Protein AF-A0A6B2CGM6-F1 (afdb_monomer_lite)

Structure (mmCIF, N/CA/C/O backbone):
data_AF-A0A6B2CGM6-F1
#
_entry.id   AF-A0A6B2CGM6-F1
#
loop_
_atom_site.group_PDB
_atom_site.id
_atom_site.type_symbol
_atom_site.label_atom_id
_atom_site.label_alt_id
_atom_site.label_comp_id
_atom_site.label_asym_id
_atom_site.label_entity_id
_atom_site.label_seq_id
_atom_site.pdbx_PDB_ins_code
_atom_site.Cartn_x
_atom_site.Cartn_y
_atom_site.Cartn_z
_atom_site.occupancy
_atom_site.B_iso_or_equiv
_atom_site.auth_seq_id
_atom_site.auth_comp_id
_atom_site.auth_asym_id
_atom_site.auth_atom_id
_atom_site.pdbx_PDB_model_num
ATOM 1 N N . MET A 1 1 ? -23.959 14.608 5.262 1.00 56.69 1 MET A N 1
ATOM 2 C CA . MET A 1 1 ? -23.294 13.562 4.461 1.00 56.69 1 MET A CA 1
ATOM 3 C C . MET A 1 1 ? -22.008 13.246 5.183 1.00 56.69 1 MET A C 1
ATOM 5 O O . MET A 1 1 ? -21.237 14.169 5.385 1.00 56.69 1 MET A O 1
ATOM 9 N N . THR A 1 2 ? -21.842 12.021 5.674 1.00 75.56 2 THR A N 1
ATOM 10 C CA . THR A 1 2 ? -20.632 11.631 6.406 1.00 75.56 2 THR A CA 1
ATOM 11 C C . THR A 1 2 ? -19.508 11.405 5.405 1.00 75.56 2 THR A C 1
ATOM 13 O O . THR A 1 2 ? -19.659 10.586 4.499 1.00 75.56 2 THR A O 1
ATOM 16 N N . THR A 1 3 ? -18.411 12.144 5.544 1.00 85.12 3 THR A N 1
ATOM 17 C CA . THR A 1 3 ? -17.235 11.996 4.683 1.00 85.12 3 THR A CA 1
ATOM 18 C C . THR A 1 3 ? -16.422 10.786 5.130 1.00 85.12 3 THR A C 1
ATOM 20 O O . THR A 1 3 ? -16.100 10.653 6.310 1.00 85.12 3 THR A O 1
ATOM 23 N N . MET A 1 4 ? -16.076 9.907 4.192 1.00 91.38 4 MET A N 1
ATOM 24 C CA . MET A 1 4 ? -15.242 8.734 4.460 1.00 91.38 4 MET A CA 1
ATOM 25 C C . MET A 1 4 ? -13.818 8.971 3.971 1.00 91.38 4 MET A C 1
ATOM 27 O O . MET A 1 4 ? -13.617 9.547 2.904 1.00 91.38 4 MET A O 1
ATOM 31 N N . TYR A 1 5 ? -12.837 8.499 4.730 1.00 93.62 5 TYR A N 1
ATOM 32 C CA . TYR A 1 5 ? -11.415 8.608 4.424 1.00 93.62 5 TYR A CA 1
ATOM 33 C C . TYR A 1 5 ? -10.844 7.219 4.189 1.00 93.62 5 TYR A C 1
ATOM 35 O O . TYR A 1 5 ? -10.974 6.342 5.038 1.00 93.62 5 TYR A O 1
ATOM 43 N N . PHE A 1 6 ? -10.191 7.020 3.053 1.00 94.38 6 PHE A N 1
ATOM 44 C CA . PHE A 1 6 ? -9.507 5.776 2.736 1.00 94.38 6 PHE A CA 1
ATOM 45 C C . PHE A 1 6 ? -7.996 5.954 2.871 1.00 94.38 6 PHE A C 1
ATOM 47 O O . PHE A 1 6 ? -7.433 6.965 2.446 1.00 94.38 6 PHE A O 1
ATOM 54 N N . THR A 1 7 ? -7.338 4.969 3.478 1.00 93.12 7 THR A N 1
ATOM 55 C CA . THR A 1 7 ? -5.881 4.937 3.613 1.00 93.12 7 THR A CA 1
ATOM 56 C C . THR A 1 7 ? -5.359 3.509 3.571 1.00 93.12 7 THR A C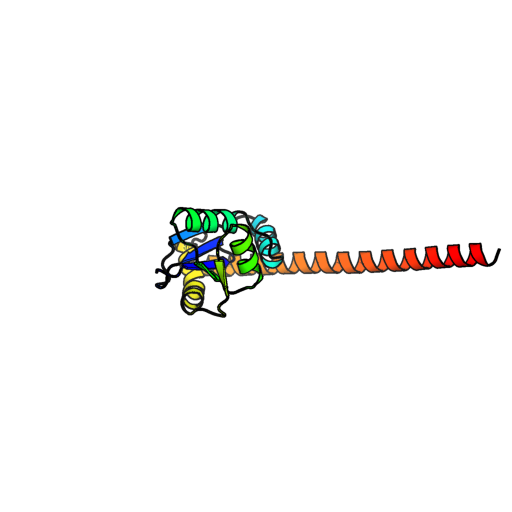 1
ATOM 58 O O . THR A 1 7 ? -6.035 2.565 3.985 1.00 93.12 7 THR A O 1
ATOM 61 N N . GLN A 1 8 ? -4.129 3.359 3.092 1.00 92.38 8 GLN A N 1
ATOM 62 C CA . GLN A 1 8 ? -3.412 2.095 3.049 1.00 92.38 8 GLN A CA 1
ATOM 63 C C . GLN A 1 8 ? -2.060 2.238 3.740 1.00 92.38 8 GLN A C 1
ATOM 65 O O . GLN A 1 8 ? -1.349 3.229 3.561 1.00 92.38 8 GLN A O 1
ATOM 70 N N . ASN A 1 9 ? -1.684 1.242 4.530 1.00 92.06 9 ASN A N 1
ATOM 71 C CA . ASN A 1 9 ? -0.418 1.213 5.250 1.00 92.06 9 ASN A CA 1
ATOM 72 C C . ASN A 1 9 ? 0.070 -0.232 5.451 1.00 92.06 9 ASN A C 1
ATOM 74 O O . ASN A 1 9 ? -0.532 -1.186 4.958 1.00 92.06 9 ASN A O 1
ATOM 78 N N . VAL A 1 10 ? 1.162 -0.384 6.207 1.00 93.56 10 VAL A N 1
ATOM 79 C CA . VAL A 1 10 ? 1.793 -1.680 6.509 1.00 93.56 10 VAL A CA 1
ATOM 80 C C . VAL A 1 10 ? 0.874 -2.663 7.246 1.00 93.56 10 VAL A C 1
ATOM 82 O O . VAL A 1 10 ? 1.077 -3.866 7.157 1.00 93.56 10 VAL A O 1
ATOM 85 N N . LEU A 1 11 ? -0.136 -2.176 7.968 1.00 94.06 11 LEU A N 1
ATOM 86 C CA . LEU A 1 11 ? -1.102 -3.009 8.683 1.00 94.06 11 LEU A CA 1
ATOM 87 C C . LEU A 1 11 ? -2.278 -3.429 7.797 1.00 94.06 11 LEU A C 1
ATOM 89 O O . LEU A 1 11 ? -2.955 -4.400 8.125 1.00 94.06 11 LEU A O 1
ATOM 93 N N . GLY A 1 12 ? -2.525 -2.738 6.680 1.00 94.12 12 GLY A N 1
ATOM 94 C CA . GLY A 1 12 ? -3.640 -3.034 5.784 1.00 94.12 12 GLY A CA 1
ATOM 95 C C . GLY A 1 12 ? -4.273 -1.808 5.138 1.00 94.12 12 GLY A C 1
ATOM 96 O O . GLY A 1 12 ? -3.690 -0.722 5.089 1.00 94.12 12 GLY A O 1
ATOM 97 N N . ALA A 1 13 ? -5.491 -2.005 4.641 1.00 95.12 13 ALA A N 1
ATOM 98 C CA . ALA A 1 13 ? -6.354 -0.954 4.122 1.00 95.12 13 ALA A CA 1
ATOM 99 C C . ALA A 1 13 ? -7.447 -0.621 5.143 1.00 95.12 13 ALA A C 1
ATOM 101 O O . ALA A 1 13 ? -8.016 -1.513 5.777 1.00 95.12 13 ALA A O 1
ATOM 102 N N . PHE A 1 14 ? -7.756 0.667 5.283 1.00 94.88 14 PHE A N 1
ATOM 103 C CA . PHE A 1 14 ? -8.691 1.173 6.282 1.00 94.88 14 PHE A CA 1
ATOM 104 C C . PHE A 1 14 ? -9.621 2.223 5.680 1.00 94.88 14 PHE A C 1
ATOM 106 O O . PHE A 1 14 ? -9.205 3.065 4.881 1.00 94.88 14 PHE A O 1
ATOM 113 N N . LEU A 1 15 ? -10.878 2.178 6.114 1.00 94.44 15 LEU A N 1
ATOM 114 C CA . LEU A 1 15 ? -11.892 3.195 5.878 1.00 94.44 15 LEU A CA 1
ATOM 115 C C . LEU A 1 15 ? -12.253 3.838 7.215 1.00 94.44 15 LEU A C 1
ATOM 117 O O . LEU A 1 15 ? -12.666 3.140 8.145 1.00 94.44 15 LEU A O 1
ATOM 121 N N . LEU A 1 16 ? -12.103 5.153 7.303 1.00 93.81 16 LEU A N 1
ATOM 122 C CA . LEU A 1 16 ? -12.345 5.933 8.510 1.00 9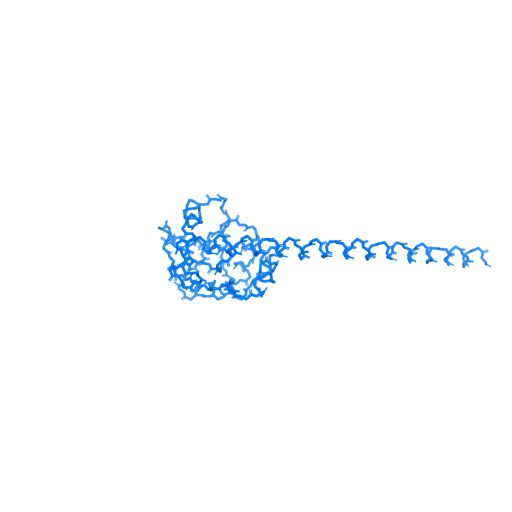3.81 16 LEU A CA 1
ATOM 123 C C . LEU A 1 16 ? -13.470 6.945 8.296 1.00 93.81 16 LEU A C 1
ATOM 125 O O . LEU A 1 16 ? -13.641 7.460 7.192 1.00 93.81 16 LEU A O 1
ATOM 129 N N . ASP A 1 17 ? -14.194 7.270 9.362 1.00 91.75 17 ASP A N 1
ATOM 130 C CA . ASP A 1 17 ? -15.109 8.415 9.389 1.00 91.75 17 ASP A CA 1
ATOM 131 C C . ASP A 1 17 ? -14.379 9.737 9.719 1.00 91.75 17 ASP A C 1
ATOM 133 O O . ASP A 1 17 ? -13.162 9.776 9.915 1.00 91.75 17 ASP A O 1
ATOM 137 N N . GLU A 1 18 ? -15.122 10.845 9.794 1.00 88.94 18 GLU A N 1
ATOM 138 C CA . GLU A 1 18 ? -14.595 12.179 10.141 1.00 88.94 18 GLU A CA 1
ATOM 139 C C . GLU A 1 18 ? -13.979 12.265 11.546 1.00 88.94 18 GLU A C 1
ATOM 141 O O . GLU A 1 18 ? -1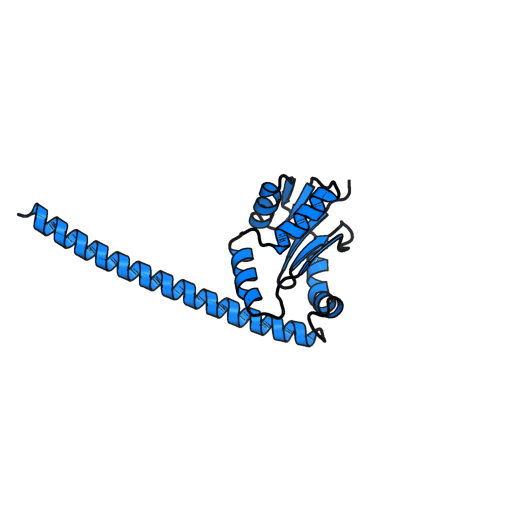3.164 13.148 11.819 1.00 88.94 18 GLU A O 1
ATOM 146 N N . GLU A 1 19 ? -14.334 11.337 12.430 1.00 86.44 19 GLU A N 1
ATOM 147 C CA . GLU A 1 19 ? -13.844 11.261 13.805 1.00 86.44 19 GLU A CA 1
ATOM 148 C C . GLU A 1 19 ? -12.605 10.356 13.919 1.00 86.44 19 GLU A C 1
ATOM 150 O O . GLU A 1 19 ? -11.969 10.302 14.973 1.00 86.44 19 GLU A O 1
ATOM 155 N N . GLY A 1 20 ? -12.217 9.685 12.828 1.00 86.31 20 GLY A N 1
ATOM 156 C CA . GLY A 1 20 ? -11.098 8.744 12.780 1.00 86.31 20 GLY A CA 1
ATOM 157 C C . GLY A 1 20 ? -11.445 7.342 13.273 1.00 86.31 20 GLY A C 1
ATOM 158 O O . GLY A 1 20 ? -10.541 6.546 13.529 1.00 86.31 20 GLY A O 1
ATOM 159 N N . ARG A 1 21 ? -12.733 7.014 13.407 1.00 89.31 21 ARG A N 1
ATOM 160 C CA . ARG A 1 21 ? -13.184 5.665 13.762 1.00 89.31 21 ARG A CA 1
ATOM 161 C C . ARG A 1 21 ? -13.149 4.767 12.535 1.00 89.31 21 ARG A C 1
ATOM 163 O O . ARG A 1 21 ? -13.529 5.172 11.440 1.00 89.31 21 ARG A O 1
ATOM 170 N N . ARG A 1 22 ? -12.717 3.522 12.737 1.00 91.56 22 ARG A N 1
ATOM 171 C CA . ARG A 1 22 ? -12.622 2.502 11.688 1.00 91.56 22 ARG A CA 1
ATOM 172 C C . ARG A 1 22 ? -14.014 1.978 11.343 1.00 91.56 22 ARG A C 1
ATOM 174 O O . ARG A 1 22 ? -14.655 1.338 12.169 1.00 91.56 22 ARG A O 1
ATOM 181 N N . VAL A 1 23 ? -14.461 2.253 10.124 1.00 91.62 23 VAL A N 1
ATOM 182 C CA . VAL A 1 23 ? -15.747 1.795 9.572 1.00 91.62 23 VAL A CA 1
ATOM 183 C C . VAL A 1 23 ? -15.576 0.452 8.867 1.00 91.62 23 VAL A C 1
ATOM 185 O O . VAL A 1 23 ? -16.429 -0.425 8.971 1.00 91.62 23 VAL A O 1
ATOM 188 N N . ALA A 1 24 ? -14.451 0.273 8.176 1.00 92.19 24 ALA A N 1
ATOM 189 C CA . ALA A 1 24 ? -14.059 -0.993 7.578 1.00 92.19 24 ALA A CA 1
ATOM 190 C C . ALA A 1 24 ? -12.535 -1.127 7.576 1.00 92.19 24 ALA A C 1
ATOM 192 O O . ALA A 1 24 ? -11.810 -0.145 7.423 1.00 92.19 24 ALA A O 1
ATOM 193 N N . GLU A 1 25 ? -12.055 -2.358 7.707 1.00 94.38 25 GLU A N 1
ATOM 194 C CA . GLU A 1 25 ? -10.639 -2.689 7.609 1.00 94.38 25 GLU A CA 1
ATOM 195 C C . GLU A 1 25 ? -10.450 -4.027 6.889 1.00 94.38 25 GLU A C 1
ATOM 197 O O . GLU A 1 25 ? -11.346 -4.885 6.868 1.00 94.38 25 GLU A O 1
ATOM 202 N N . SER A 1 26 ? -9.289 -4.172 6.260 1.00 95.50 26 SER A N 1
ATOM 203 C CA . SER A 1 26 ? -8.769 -5.436 5.749 1.00 95.50 26 SER A CA 1
ATOM 204 C C . SER A 1 26 ? -7.265 -5.465 5.998 1.00 95.50 26 SER A C 1
ATOM 206 O O . SER A 1 26 ? -6.547 -4.536 5.619 1.00 95.50 26 SER A O 1
ATOM 208 N N . LEU A 1 27 ? -6.805 -6.500 6.701 1.00 95.50 27 LEU A N 1
ATOM 209 C CA . LEU A 1 27 ? -5.441 -6.580 7.211 1.00 95.50 27 LEU A CA 1
ATOM 210 C C . LEU A 1 27 ? -4.469 -7.050 6.127 1.00 95.50 27 LEU A C 1
ATOM 212 O O . LEU A 1 27 ? -4.756 -7.952 5.337 1.00 95.50 27 LEU A O 1
ATOM 216 N N . ALA A 1 28 ? -3.287 -6.445 6.116 1.00 93.69 28 ALA A N 1
ATOM 217 C CA . ALA A 1 28 ? -2.170 -6.912 5.311 1.00 93.69 28 ALA A CA 1
ATOM 218 C C . ALA A 1 28 ? -1.595 -8.219 5.897 1.00 93.69 28 ALA A C 1
ATOM 220 O O . ALA A 1 28 ? -1.751 -8.480 7.096 1.00 93.69 28 ALA A O 1
ATOM 221 N N . PRO A 1 29 ? -0.870 -9.028 5.101 1.00 92.88 29 PRO A N 1
ATOM 222 C CA . PRO A 1 29 ? -0.188 -10.235 5.576 1.00 92.88 29 PRO A CA 1
ATOM 223 C C . PRO A 1 29 ? 1.066 -9.901 6.414 1.00 92.88 29 PRO A C 1
ATOM 225 O O . PRO A 1 29 ? 2.160 -10.386 6.153 1.00 92.88 29 PRO A O 1
ATOM 228 N N . PHE A 1 30 ? 0.915 -9.072 7.450 1.00 91.75 30 PHE A N 1
ATOM 229 C CA . PHE A 1 30 ? 1.980 -8.456 8.253 1.00 91.75 30 PHE A CA 1
ATOM 230 C C . PHE A 1 30 ? 2.951 -9.461 8.909 1.00 91.75 30 PHE A C 1
ATOM 232 O O . PHE A 1 30 ? 4.134 -9.176 9.121 1.00 91.75 30 PHE A O 1
ATOM 239 N N . LYS A 1 31 ? 2.470 -10.671 9.220 1.00 87.50 31 LYS A N 1
ATOM 240 C CA . LYS A 1 31 ? 3.274 -11.747 9.829 1.00 87.50 31 LYS A CA 1
ATOM 241 C C . LYS A 1 31 ? 4.064 -12.575 8.810 1.00 87.50 31 LYS A C 1
ATOM 243 O O . LYS A 1 31 ? 4.949 -13.329 9.209 1.00 87.50 31 LYS A O 1
ATOM 248 N N . THR A 1 32 ? 3.804 -12.409 7.518 1.00 89.62 32 THR A N 1
ATOM 249 C CA . THR A 1 32 ? 4.382 -13.227 6.446 1.00 89.62 32 THR A CA 1
ATOM 250 C C . THR A 1 32 ? 5.263 -12.372 5.538 1.00 89.62 32 THR A C 1
ATOM 252 O O . THR A 1 32 ? 5.071 -11.166 5.430 1.00 89.62 32 THR A O 1
ATOM 255 N N . ASN A 1 33 ? 6.203 -12.994 4.825 1.00 87.25 33 ASN A N 1
ATOM 256 C CA . ASN A 1 33 ? 7.048 -12.306 3.837 1.00 87.25 33 ASN A CA 1
ATOM 257 C C . ASN A 1 33 ? 6.253 -11.720 2.653 1.00 87.25 33 ASN A C 1
ATOM 259 O O . ASN A 1 33 ? 6.749 -10.837 1.957 1.00 87.25 33 ASN A O 1
ATOM 263 N N . GLU A 1 34 ? 5.009 -12.166 2.455 1.00 92.69 34 GLU A N 1
ATOM 264 C CA . GLU A 1 34 ? 4.059 -11.604 1.484 1.00 92.69 34 GLU A CA 1
ATOM 265 C C . GLU A 1 34 ? 3.782 -10.111 1.717 1.00 92.69 34 GLU A C 1
ATOM 267 O O . GLU A 1 34 ? 3.362 -9.413 0.795 1.00 92.69 34 GLU A O 1
ATOM 272 N N . ILE A 1 35 ? 4.067 -9.585 2.917 1.00 94.69 35 ILE A N 1
ATOM 273 C CA . ILE A 1 35 ? 3.957 -8.153 3.206 1.00 94.69 35 ILE A CA 1
ATOM 274 C C . ILE A 1 35 ? 4.805 -7.300 2.258 1.00 94.69 35 ILE A C 1
ATOM 276 O O . ILE A 1 35 ? 4.412 -6.191 1.906 1.00 94.69 35 ILE A O 1
ATOM 280 N N . ILE A 1 36 ? 5.951 -7.819 1.809 1.00 94.44 36 ILE A N 1
ATOM 281 C CA . ILE A 1 36 ? 6.841 -7.101 0.896 1.00 94.44 36 ILE A CA 1
ATOM 282 C C . ILE A 1 36 ? 6.190 -6.954 -0.477 1.00 94.44 36 ILE A C 1
ATOM 284 O O . ILE A 1 36 ? 6.223 -5.866 -1.049 1.00 94.44 36 ILE A O 1
ATOM 288 N N . ASP A 1 37 ? 5.572 -8.020 -0.983 1.00 93.25 37 ASP A N 1
ATOM 289 C CA . ASP A 1 37 ? 4.884 -7.991 -2.273 1.00 93.25 37 ASP A CA 1
ATOM 290 C C . ASP A 1 37 ? 3.634 -7.097 -2.197 1.00 93.25 37 ASP A C 1
ATOM 292 O O . ASP A 1 37 ? 3.426 -6.267 -3.080 1.00 93.25 37 ASP A O 1
ATOM 296 N N . TYR A 1 38 ? 2.888 -7.154 -1.085 1.00 94.88 38 TYR A N 1
ATOM 297 C CA . TYR A 1 38 ? 1.777 -6.235 -0.801 1.00 94.88 38 TYR A CA 1
ATOM 298 C C . TYR A 1 38 ? 2.209 -4.758 -0.841 1.00 94.88 38 TYR A C 1
ATOM 300 O O . TYR A 1 38 ? 1.560 -3.943 -1.497 1.00 94.88 38 TYR A O 1
ATOM 308 N N . LEU A 1 39 ? 3.314 -4.405 -0.173 1.00 94.00 39 LEU A N 1
ATOM 309 C CA . LEU A 1 39 ? 3.816 -3.027 -0.142 1.00 94.00 39 LEU A CA 1
ATOM 310 C C . LEU A 1 39 ? 4.322 -2.560 -1.513 1.00 94.00 39 LEU A C 1
ATOM 312 O O . LEU A 1 39 ? 4.127 -1.400 -1.870 1.00 94.00 39 LEU A O 1
ATOM 316 N N . ILE A 1 40 ? 4.947 -3.445 -2.295 1.00 92.75 40 ILE A N 1
ATOM 317 C CA . ILE A 1 40 ? 5.372 -3.133 -3.668 1.00 92.75 40 ILE A CA 1
ATOM 318 C C . ILE A 1 40 ? 4.157 -2.874 -4.558 1.00 92.75 40 ILE A C 1
ATOM 320 O O . ILE A 1 40 ? 4.154 -1.908 -5.317 1.00 92.75 40 ILE A O 1
ATOM 324 N N . ASP A 1 41 ? 3.123 -3.708 -4.462 1.00 92.31 41 ASP A N 1
ATOM 325 C CA . ASP A 1 41 ? 1.897 -3.524 -5.235 1.00 92.31 41 ASP A CA 1
ATOM 326 C C . ASP A 1 41 ? 1.191 -2.213 -4.866 1.00 92.31 41 ASP A C 1
ATOM 328 O O . ASP A 1 41 ? 0.735 -1.498 -5.761 1.00 92.31 41 ASP A O 1
ATOM 332 N N . GLN A 1 42 ? 1.172 -1.859 -3.577 1.00 90.81 42 GLN A N 1
ATOM 333 C CA . GLN A 1 42 ? 0.643 -0.580 -3.104 1.00 90.81 42 GLN A CA 1
ATOM 334 C C . GLN A 1 42 ? 1.417 0.610 -3.699 1.00 90.81 42 GLN A C 1
ATOM 336 O O . GLN A 1 42 ? 0.809 1.548 -4.208 1.00 90.81 42 GLN A O 1
ATOM 341 N N . GLU A 1 43 ? 2.752 0.576 -3.684 1.00 87.62 43 GLU A N 1
ATOM 342 C CA . GLU A 1 43 ? 3.580 1.646 -4.260 1.00 87.62 43 GLU A CA 1
ATOM 343 C C . GLU A 1 43 ? 3.466 1.761 -5.783 1.00 87.62 43 GLU A C 1
ATOM 345 O O . GLU A 1 43 ? 3.562 2.856 -6.332 1.00 87.62 43 GLU A O 1
ATOM 350 N N . GLU A 1 44 ? 3.255 0.644 -6.481 1.00 87.50 44 GLU A N 1
ATOM 351 C CA . GLU A 1 44 ? 3.011 0.633 -7.926 1.00 87.50 44 GLU A CA 1
ATOM 352 C C . GLU A 1 44 ? 1.578 1.083 -8.285 1.00 87.50 44 GLU A C 1
ATOM 354 O O . GLU A 1 44 ? 1.220 1.119 -9.465 1.00 87.50 44 GLU A O 1
ATOM 359 N N . GLY A 1 45 ? 0.754 1.436 -7.289 1.00 85.25 45 GLY A N 1
ATOM 360 C CA . GLY A 1 45 ? -0.629 1.877 -7.469 1.00 85.25 45 GLY A CA 1
ATOM 361 C C . GLY A 1 45 ? -1.565 0.758 -7.926 1.00 85.25 45 GLY A C 1
ATOM 362 O O . GLY A 1 45 ? -2.610 1.025 -8.528 1.00 85.25 45 GLY A O 1
ATOM 363 N N . LYS A 1 46 ? -1.197 -0.507 -7.691 1.00 89.38 46 LYS A N 1
ATOM 364 C CA . LYS A 1 46 ? -2.063 -1.649 -7.986 1.00 89.38 46 LYS A CA 1
ATOM 365 C C . LYS A 1 46 ? -3.118 -1.781 -6.897 1.00 89.38 46 LYS A C 1
ATOM 367 O O . LYS A 1 46 ? -2.842 -1.669 -5.706 1.00 89.38 46 LYS A O 1
ATOM 372 N N . ALA A 1 47 ? -4.340 -2.097 -7.312 1.00 87.06 47 ALA A N 1
ATOM 373 C CA . ALA A 1 47 ? -5.430 -2.375 -6.387 1.00 87.06 47 ALA A CA 1
ATOM 374 C C . ALA A 1 47 ? -5.189 -3.710 -5.657 1.00 87.06 47 ALA A C 1
ATOM 376 O O . ALA A 1 47 ? -5.501 -4.778 -6.198 1.00 87.06 47 ALA A O 1
ATOM 377 N N . THR A 1 48 ? -4.650 -3.635 -4.438 1.00 91.75 48 THR A N 1
ATOM 378 C CA . THR A 1 48 ? -4.469 -4.789 -3.544 1.00 91.75 48 THR A CA 1
ATOM 379 C C . THR A 1 48 ? -5.819 -5.410 -3.170 1.00 91.75 48 THR A C 1
ATOM 381 O O . THR A 1 48 ? -6.869 -4.764 -3.258 1.00 91.75 48 THR A O 1
ATOM 384 N N . THR A 1 49 ? -5.820 -6.681 -2.758 1.00 92.50 49 THR A N 1
ATOM 385 C CA . THR A 1 49 ? -7.048 -7.368 -2.316 1.00 92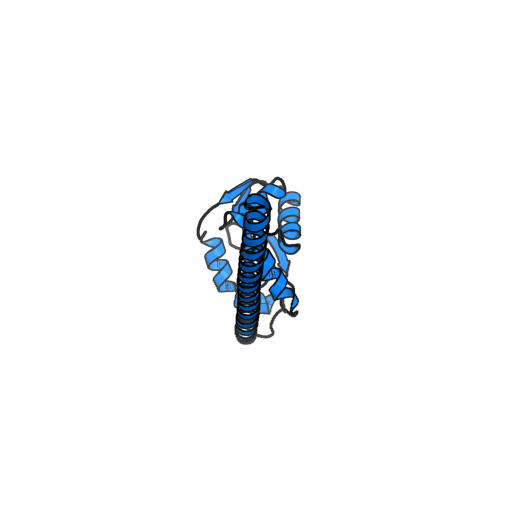.50 49 THR A CA 1
ATOM 386 C C . THR A 1 49 ? -7.692 -6.639 -1.138 1.00 92.50 49 THR A C 1
ATOM 388 O O . THR A 1 49 ? -8.897 -6.405 -1.148 1.00 92.50 49 THR A O 1
ATOM 391 N N . GLN A 1 50 ? -6.874 -6.156 -0.200 1.00 94.19 50 GLN A N 1
ATOM 392 C CA . GLN A 1 50 ? -7.307 -5.390 0.967 1.00 94.19 50 GLN A CA 1
ATOM 393 C C . GLN A 1 50 ? -8.019 -4.092 0.569 1.00 94.19 50 GLN A C 1
ATOM 395 O O . GLN A 1 50 ? -9.077 -3.775 1.112 1.00 94.19 50 GLN A O 1
ATOM 400 N N . ALA A 1 51 ? -7.475 -3.346 -0.402 1.00 92.69 51 ALA A N 1
ATOM 401 C CA . ALA A 1 51 ? -8.111 -2.125 -0.895 1.00 92.69 51 ALA A CA 1
ATOM 402 C C . ALA A 1 51 ? -9.497 -2.409 -1.478 1.00 92.69 51 ALA A C 1
ATOM 404 O O . ALA A 1 51 ? -10.459 -1.713 -1.158 1.00 92.69 51 ALA A O 1
ATOM 405 N N . LYS A 1 52 ? -9.601 -3.448 -2.314 1.00 93.00 52 LYS A N 1
ATOM 406 C CA . LYS A 1 52 ? -10.864 -3.831 -2.955 1.00 93.00 52 LYS A CA 1
ATOM 407 C C . LYS A 1 52 ? -11.917 -4.204 -1.923 1.00 93.00 52 LYS A C 1
ATOM 409 O O . LYS A 1 52 ? -13.004 -3.643 -1.958 1.00 93.00 52 LYS A O 1
ATOM 414 N N . GLU A 1 53 ? -11.576 -5.064 -0.967 1.00 93.56 53 GLU A N 1
ATOM 415 C CA . GLU A 1 53 ? -12.501 -5.486 0.090 1.00 93.56 53 GLU A CA 1
ATOM 416 C C . GLU A 1 53 ? -13.040 -4.304 0.905 1.00 93.56 53 GLU A C 1
ATOM 418 O O . GLU A 1 53 ? -14.233 -4.236 1.207 1.00 93.56 53 GLU A O 1
ATOM 423 N N . VAL A 1 54 ? -12.175 -3.353 1.267 1.00 93.75 54 VAL A N 1
ATOM 424 C CA . VAL A 1 54 ? -12.565 -2.178 2.059 1.00 93.75 54 VAL A CA 1
ATOM 425 C C . VAL A 1 54 ? -13.451 -1.229 1.254 1.00 93.75 54 VAL A C 1
ATOM 427 O O . VAL A 1 54 ? -14.466 -0.748 1.760 1.00 93.75 54 VAL A O 1
ATOM 430 N N . LEU A 1 55 ? -13.110 -0.980 -0.009 1.00 91.69 55 LEU A N 1
ATOM 431 C CA . LEU A 1 55 ? -13.869 -0.082 -0.878 1.00 91.69 55 LEU A CA 1
ATOM 432 C C . LEU A 1 55 ? -15.207 -0.693 -1.328 1.00 91.69 55 LEU A C 1
ATOM 434 O O . LEU A 1 55 ? -16.202 0.023 -1.440 1.00 91.69 55 LEU A O 1
ATOM 438 N N . GLU A 1 56 ? -15.282 -2.011 -1.512 1.00 91.69 56 GLU A N 1
ATOM 439 C CA . GLU A 1 56 ? -16.549 -2.712 -1.747 1.00 91.69 56 GLU A CA 1
ATOM 440 C C . GLU A 1 56 ? -17.477 -2.624 -0.530 1.00 91.69 56 GLU A C 1
ATOM 442 O O . GLU A 1 56 ? -18.667 -2.343 -0.689 1.00 91.69 56 GLU A O 1
ATOM 447 N N . LYS A 1 57 ? -16.944 -2.763 0.693 1.00 89.50 57 LYS A N 1
ATOM 448 C CA . LYS A 1 57 ? -17.711 -2.527 1.930 1.00 89.50 57 LYS A CA 1
ATOM 449 C C . LYS A 1 57 ? -18.199 -1.077 2.029 1.00 89.50 57 LYS A C 1
ATOM 451 O O . LYS A 1 57 ? -19.345 -0.848 2.425 1.00 89.50 57 LYS A O 1
ATOM 456 N N . ALA A 1 58 ? -17.376 -0.105 1.627 1.00 87.56 58 ALA A N 1
ATOM 457 C CA . ALA A 1 58 ? -17.764 1.309 1.580 1.00 87.56 58 ALA A CA 1
ATOM 458 C C . ALA A 1 58 ? -18.963 1.526 0.642 1.00 87.56 58 ALA A C 1
ATOM 460 O O . ALA A 1 58 ? -19.953 2.160 1.014 1.00 87.56 58 ALA A O 1
ATOM 461 N N . LYS A 1 59 ? -18.904 0.916 -0.546 1.00 87.44 59 LYS A N 1
ATOM 462 C CA . LYS A 1 59 ? -19.970 0.960 -1.549 1.00 87.44 59 LYS A CA 1
ATOM 463 C C . LYS A 1 59 ? -21.256 0.291 -1.062 1.00 87.44 59 LYS A C 1
ATOM 465 O O . LYS A 1 59 ? -22.333 0.856 -1.225 1.00 87.44 59 LYS A O 1
ATOM 470 N N . ALA A 1 60 ? -21.151 -0.881 -0.433 1.00 86.69 60 ALA A N 1
ATOM 471 C CA . ALA A 1 60 ? -22.293 -1.590 0.150 1.00 86.69 60 ALA A CA 1
ATOM 472 C C . ALA A 1 60 ? -22.983 -0.781 1.262 1.00 86.69 60 ALA A C 1
ATOM 474 O O . ALA A 1 60 ? -24.193 -0.879 1.442 1.00 86.69 60 ALA A O 1
ATOM 475 N N . SER A 1 61 ? -22.221 0.061 1.964 1.00 82.88 61 SER A N 1
ATOM 476 C CA . SER A 1 61 ? -22.725 0.960 3.008 1.00 82.88 61 SER A CA 1
ATOM 477 C C . SER A 1 61 ? -23.372 2.242 2.453 1.00 82.88 61 SER A C 1
ATOM 479 O O . SER A 1 61 ? -23.858 3.066 3.223 1.00 82.88 61 SER A O 1
ATOM 481 N N . GLY A 1 62 ? -23.406 2.413 1.124 1.00 81.38 62 GLY A N 1
ATOM 482 C CA . GLY A 1 62 ? -24.078 3.523 0.443 1.00 81.38 62 GLY A CA 1
ATOM 483 C C . GLY A 1 62 ? -23.244 4.799 0.300 1.00 81.38 62 GLY A C 1
ATOM 484 O O . GLY A 1 62 ? -23.782 5.828 -0.106 1.00 81.38 62 GLY A O 1
ATOM 485 N N . PHE A 1 63 ? -21.945 4.758 0.610 1.00 82.38 63 PHE A N 1
ATOM 486 C CA . PHE A 1 63 ? -21.061 5.910 0.430 1.00 82.38 63 PHE A CA 1
ATOM 487 C C . PHE A 1 63 ? -20.582 6.003 -1.016 1.00 82.38 63 PHE A C 1
ATOM 489 O O . PHE A 1 63 ? -20.107 5.024 -1.587 1.00 82.38 63 PHE A O 1
ATOM 496 N N . THR A 1 64 ? -20.698 7.194 -1.602 1.00 79.31 64 THR A N 1
ATOM 497 C CA . THR A 1 64 ? -20.272 7.473 -2.980 1.00 79.31 64 THR A CA 1
ATOM 498 C C . THR A 1 64 ? -18.965 8.256 -3.027 1.00 79.31 64 THR A C 1
ATOM 500 O O . THR A 1 64 ? -18.104 7.941 -3.843 1.00 79.31 64 THR A O 1
ATOM 503 N N . GLU A 1 65 ? -18.787 9.235 -2.135 1.00 88.19 65 GLU A N 1
ATOM 504 C CA . GLU A 1 65 ? -17.583 10.067 -2.041 1.00 88.19 65 GLU A CA 1
ATOM 505 C C . GLU A 1 65 ? -16.587 9.538 -1.004 1.00 88.19 65 GLU A C 1
ATOM 507 O O . GLU A 1 65 ? -16.945 9.307 0.151 1.00 88.19 65 GLU A O 1
ATOM 512 N N . ILE A 1 66 ? -15.322 9.386 -1.413 1.00 91.75 66 ILE A N 1
ATOM 513 C CA . ILE A 1 66 ? -14.228 8.923 -0.547 1.00 91.75 66 ILE A CA 1
ATOM 514 C C . ILE A 1 66 ? -13.038 9.869 -0.665 1.00 91.75 66 ILE A C 1
ATOM 516 O O . ILE A 1 66 ? -12.542 10.138 -1.759 1.00 91.75 66 ILE A O 1
ATOM 520 N N . VAL A 1 67 ? -12.550 10.350 0.474 1.00 92.75 67 VAL A N 1
ATOM 521 C CA . VAL A 1 67 ? -11.350 11.177 0.568 1.00 92.75 67 VAL A CA 1
ATOM 522 C C . VAL A 1 67 ? -10.106 10.297 0.590 1.00 92.75 67 VAL A C 1
ATOM 524 O O . VAL A 1 67 ? -10.020 9.350 1.368 1.00 92.75 67 VAL A O 1
ATOM 527 N N . VAL A 1 68 ? -9.130 10.639 -0.247 1.00 93.25 68 VAL A N 1
ATOM 528 C CA . VAL A 1 68 ? -7.854 9.922 -0.399 1.00 93.25 68 VAL A CA 1
ATOM 529 C C . VAL A 1 68 ? -6.675 10.895 -0.391 1.00 93.25 68 VAL A C 1
ATOM 531 O O . VAL A 1 68 ? -6.836 12.070 -0.729 1.00 93.25 68 VAL A O 1
ATOM 534 N N . GLU A 1 69 ? -5.482 10.422 -0.020 1.00 90.19 69 GLU A N 1
ATOM 535 C CA . GLU A 1 69 ? -4.265 11.256 0.028 1.00 90.19 69 GLU A CA 1
ATOM 536 C C . GLU A 1 69 ? -3.509 11.314 -1.298 1.00 90.19 69 GLU A C 1
ATOM 538 O O . GLU A 1 69 ? -2.844 12.314 -1.576 1.00 90.19 69 GLU A O 1
ATOM 543 N N . THR A 1 70 ? -3.599 10.257 -2.106 1.00 88.50 70 THR A N 1
ATOM 544 C CA . THR A 1 70 ? -2.780 10.079 -3.308 1.00 88.50 70 THR A CA 1
ATOM 545 C C . THR A 1 70 ? -3.634 9.953 -4.569 1.00 88.50 70 THR A C 1
ATOM 547 O O . THR A 1 70 ? -4.836 9.672 -4.521 1.00 88.50 70 THR A O 1
ATOM 550 N N . ILE A 1 71 ? -3.011 10.191 -5.725 1.00 89.25 71 ILE A N 1
ATOM 551 C CA . ILE A 1 71 ? -3.673 10.030 -7.026 1.00 89.25 71 ILE A CA 1
ATOM 552 C C . ILE A 1 71 ? -3.881 8.539 -7.312 1.00 89.25 71 ILE A C 1
ATOM 554 O O . ILE A 1 71 ? -4.898 8.157 -7.891 1.00 89.25 71 ILE A O 1
ATOM 558 N N . GLU A 1 72 ? -2.933 7.704 -6.892 1.00 90.25 72 GLU A N 1
ATOM 559 C CA . GLU A 1 72 ? -2.957 6.249 -7.005 1.00 90.25 72 GLU A CA 1
ATOM 560 C C . GLU A 1 72 ? -4.183 5.670 -6.289 1.00 90.25 72 GLU A C 1
ATOM 562 O O . GLU A 1 72 ? -4.999 5.001 -6.928 1.00 90.25 72 GLU A O 1
ATOM 567 N N . ASP A 1 73 ? -4.396 6.032 -5.021 1.00 90.25 73 ASP A N 1
ATOM 568 C CA . ASP A 1 73 ? -5.589 5.634 -4.263 1.00 90.25 73 ASP A CA 1
ATOM 569 C C . ASP A 1 73 ? -6.870 6.132 -4.946 1.00 90.25 73 ASP A C 1
ATOM 571 O O . ASP A 1 73 ? -7.857 5.406 -5.067 1.00 90.25 73 ASP A O 1
ATOM 575 N N . GLY A 1 74 ? -6.846 7.362 -5.473 1.00 91.00 74 GLY A N 1
ATOM 576 C CA . GLY A 1 74 ? -7.961 7.935 -6.226 1.00 91.00 74 GLY A CA 1
ATOM 577 C C . GLY A 1 74 ? -8.326 7.135 -7.481 1.00 91.00 74 GLY A C 1
ATOM 578 O O . GLY A 1 74 ? -9.510 6.972 -7.790 1.00 91.00 74 GLY A O 1
ATOM 579 N N . ARG A 1 75 ? -7.336 6.577 -8.189 1.00 91.38 75 ARG A N 1
ATOM 580 C CA . ARG A 1 75 ? -7.570 5.675 -9.330 1.00 91.38 75 ARG A CA 1
ATOM 581 C C . ARG A 1 75 ? -8.199 4.358 -8.886 1.00 91.38 75 ARG A C 1
ATOM 583 O O . ARG A 1 75 ? -9.125 3.893 -9.549 1.00 91.38 75 ARG A O 1
ATOM 590 N N . ILE A 1 76 ? -7.750 3.788 -7.766 1.00 90.94 76 ILE A N 1
ATOM 591 C CA . ILE A 1 76 ? -8.319 2.552 -7.206 1.00 90.94 76 ILE A CA 1
ATOM 592 C C . ILE A 1 76 ? -9.791 2.777 -6.829 1.00 90.94 76 ILE A C 1
ATOM 594 O O . ILE A 1 76 ? -10.655 2.011 -7.254 1.00 90.94 76 ILE A O 1
ATOM 598 N N . VAL A 1 77 ? -10.097 3.870 -6.127 1.00 91.31 77 VAL A N 1
ATOM 599 C CA . VAL A 1 77 ? -11.472 4.273 -5.782 1.00 91.31 77 VAL A CA 1
ATOM 600 C C . VAL A 1 77 ? -12.329 4.452 -7.042 1.00 91.31 77 VAL A C 1
ATOM 602 O O . VAL A 1 77 ? -13.413 3.873 -7.143 1.00 91.31 77 VAL A O 1
ATOM 605 N N . SER A 1 78 ? -11.817 5.170 -8.046 1.00 90.62 78 SER A N 1
ATOM 606 C CA . SER A 1 78 ? -12.527 5.392 -9.317 1.00 90.62 78 SER A CA 1
ATOM 607 C C . SER A 1 78 ? -12.834 4.085 -10.051 1.00 90.62 78 SER A C 1
ATOM 609 O O . SER A 1 78 ? -13.920 3.926 -10.605 1.00 90.62 78 SER A O 1
ATOM 611 N N . SER A 1 79 ? -11.903 3.123 -10.024 1.00 89.94 79 SER A N 1
ATOM 612 C CA . SER A 1 79 ? -12.068 1.819 -10.682 1.00 89.94 79 SER A CA 1
ATOM 613 C C . SER A 1 79 ? -13.241 0.999 -10.126 1.00 89.94 79 SER A C 1
ATOM 615 O O . SER A 1 79 ? -13.762 0.123 -10.814 1.00 89.94 79 SER A O 1
ATOM 617 N N . LEU A 1 80 ? -13.705 1.317 -8.912 1.00 87.75 80 LEU A N 1
ATOM 618 C CA . LEU A 1 80 ? -14.827 0.655 -8.239 1.00 87.75 80 LEU A CA 1
ATOM 619 C C . LEU A 1 80 ? -16.161 1.420 -8.359 1.00 87.75 80 LEU A C 1
ATOM 621 O O . LEU A 1 80 ? -17.170 1.009 -7.769 1.00 87.75 80 LEU A O 1
ATOM 625 N N . ASN A 1 81 ? -16.213 2.456 -9.204 1.00 87.44 81 ASN A N 1
ATOM 626 C CA . ASN A 1 81 ? -17.353 3.367 -9.388 1.00 87.44 81 ASN A CA 1
ATOM 627 C C . ASN A 1 81 ? -17.680 4.203 -8.138 1.00 87.44 81 ASN A C 1
ATOM 629 O O . ASN A 1 81 ? -18.849 4.437 -7.830 1.00 87.44 81 ASN A O 1
ATOM 633 N N . LEU A 1 82 ? -16.650 4.623 -7.407 1.00 89.44 82 LEU A N 1
ATOM 634 C CA . LEU A 1 82 ? -16.736 5.580 -6.304 1.00 89.44 82 LEU A CA 1
ATOM 635 C C . LEU A 1 82 ? -16.087 6.898 -6.748 1.00 89.44 82 LEU A C 1
ATOM 637 O O . LEU A 1 82 ? -15.203 6.896 -7.604 1.00 89.44 82 LEU A O 1
ATOM 641 N N . THR A 1 83 ? -16.513 8.029 -6.190 1.00 90.69 83 THR A N 1
ATOM 642 C CA . THR A 1 83 ? -15.984 9.355 -6.538 1.00 90.69 83 THR A CA 1
ATOM 643 C C . THR A 1 83 ? -14.872 9.757 -5.564 1.00 90.69 83 THR A C 1
ATOM 645 O O . THR A 1 83 ? -15.169 10.072 -4.406 1.00 90.69 83 THR A O 1
ATOM 648 N N . PRO A 1 84 ? -13.589 9.752 -5.980 1.00 92.06 84 PRO A N 1
ATOM 649 C CA . PRO A 1 84 ? -12.495 10.141 -5.101 1.00 92.06 84 PRO A CA 1
ATOM 650 C C . PRO A 1 84 ? -12.417 11.661 -4.932 1.00 92.06 84 PRO A C 1
ATOM 652 O O . PRO A 1 84 ? -12.531 12.423 -5.893 1.00 92.06 84 PRO A O 1
ATOM 655 N N . LYS A 1 85 ? -12.109 12.102 -3.715 1.00 93.25 85 LYS A N 1
ATOM 656 C CA . LYS A 1 85 ? -11.737 13.480 -3.400 1.00 93.25 85 LYS A CA 1
ATOM 657 C C . LYS A 1 85 ? -10.317 13.500 -2.855 1.00 93.25 85 LYS A C 1
ATOM 659 O O . LYS A 1 85 ? -10.061 13.067 -1.736 1.00 93.25 85 LYS A O 1
ATOM 664 N N . ILE A 1 86 ? -9.381 14.009 -3.643 1.00 92.12 86 ILE A N 1
ATOM 665 C CA . ILE A 1 86 ? -7.974 14.040 -3.241 1.00 92.12 86 ILE A CA 1
ATOM 666 C C . ILE A 1 86 ? -7.767 15.206 -2.274 1.00 92.12 86 ILE A C 1
ATOM 668 O O . ILE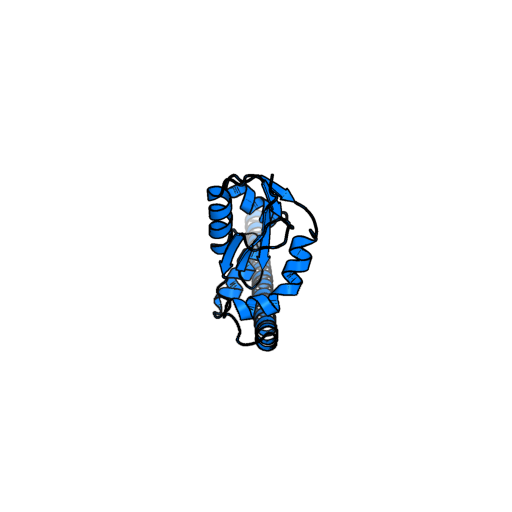 A 1 86 ? -8.084 16.353 -2.588 1.00 92.12 86 ILE A O 1
ATOM 672 N N . THR A 1 87 ? -7.265 14.921 -1.078 1.00 91.00 87 THR A N 1
ATOM 673 C CA . THR A 1 87 ? -6.910 15.928 -0.072 1.00 91.00 87 THR A CA 1
ATOM 674 C C . THR A 1 87 ? -5.577 15.552 0.545 1.00 91.00 87 THR A C 1
ATOM 676 O O . THR A 1 87 ? -5.401 14.447 1.046 1.00 91.00 87 THR A O 1
ATOM 679 N N . VAL A 1 88 ? -4.627 16.482 0.528 1.00 87.31 88 VAL A N 1
ATOM 680 C CA . VAL A 1 88 ? -3.290 16.242 1.074 1.00 87.31 88 VAL A CA 1
ATOM 681 C C . VAL A 1 88 ? -3.334 16.352 2.596 1.00 87.31 88 VAL A C 1
ATOM 683 O O . VAL A 1 88 ? -3.773 17.370 3.126 1.00 87.31 88 VAL A O 1
ATOM 686 N N . LYS A 1 89 ? -2.832 15.324 3.292 1.00 85.88 89 LYS A N 1
ATOM 687 C CA . LYS A 1 89 ? -2.685 15.282 4.759 1.00 85.88 89 LYS A CA 1
ATOM 688 C C . LYS A 1 89 ? -3.957 15.695 5.529 1.00 85.88 89 LYS A C 1
ATOM 690 O O . LYS A 1 89 ? -3.895 16.601 6.365 1.00 85.88 89 LYS A O 1
ATOM 695 N N . PRO A 1 90 ? -5.114 15.051 5.300 1.00 89.56 90 PRO A N 1
ATOM 696 C CA . PRO A 1 90 ? -6.289 15.297 6.120 1.00 89.56 90 PRO A CA 1
ATOM 697 C C . PRO A 1 90 ? -5.979 14.943 7.580 1.00 89.56 90 PRO A C 1
ATOM 699 O O . PRO A 1 90 ? -5.356 13.919 7.873 1.00 89.56 90 PRO A O 1
ATOM 702 N N . ALA A 1 91 ? -6.422 15.793 8.509 1.00 90.00 91 ALA A N 1
ATOM 703 C CA . ALA A 1 91 ? -6.103 15.665 9.933 1.00 90.00 91 ALA A CA 1
ATOM 704 C C . ALA A 1 91 ? -6.494 14.294 10.516 1.00 90.00 91 ALA A C 1
ATOM 706 O O . ALA A 1 91 ? -5.794 13.772 11.382 1.00 90.00 91 ALA A O 1
ATOM 707 N N . VAL A 1 92 ? -7.573 13.695 10.002 1.00 92.00 92 VAL A N 1
ATOM 708 C CA . VAL A 1 92 ? -8.045 12.351 10.363 1.00 92.00 92 VAL A CA 1
ATOM 709 C C . VAL A 1 92 ? -6.972 11.292 10.092 1.00 92.00 92 VAL A C 1
ATOM 711 O O . VAL A 1 92 ? -6.619 10.528 10.987 1.00 92.00 92 VAL A O 1
ATOM 714 N N . LEU A 1 93 ? -6.385 11.287 8.890 1.00 91.44 93 LEU A N 1
ATOM 715 C CA . LEU A 1 93 ? -5.361 10.309 8.507 1.00 91.44 93 LEU A CA 1
ATOM 716 C C . LEU A 1 93 ? -4.015 10.570 9.190 1.00 91.44 93 LEU A C 1
ATOM 718 O O . LEU A 1 93 ? -3.272 9.634 9.477 1.00 91.44 93 LEU A O 1
ATOM 722 N N . VAL A 1 94 ? -3.702 11.834 9.493 1.00 91.56 94 VAL A N 1
ATOM 723 C CA . VAL A 1 94 ? -2.523 12.183 10.303 1.00 91.56 94 VAL A CA 1
ATOM 724 C C . VAL A 1 94 ? -2.639 11.583 11.705 1.00 91.56 94 VAL A C 1
ATOM 726 O O . VAL A 1 94 ? -1.738 10.857 12.114 1.00 91.56 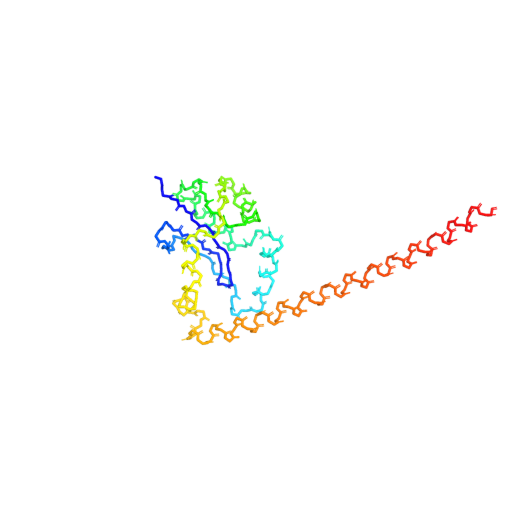94 VAL A O 1
ATOM 729 N N . LYS A 1 95 ? -3.766 11.795 12.395 1.00 91.69 95 LYS A N 1
ATOM 730 C CA . LYS A 1 95 ? -4.013 11.209 13.723 1.00 91.69 95 LYS A CA 1
ATOM 731 C C . LYS A 1 95 ? -4.036 9.682 13.684 1.00 91.69 95 LYS A C 1
ATOM 733 O O . LYS A 1 95 ? -3.485 9.030 14.564 1.00 91.69 95 LYS A O 1
ATOM 738 N N . PHE A 1 96 ? -4.632 9.103 12.642 1.00 92.25 96 PHE A N 1
ATOM 739 C CA . PHE A 1 96 ? -4.670 7.653 12.482 1.00 92.25 96 PHE A CA 1
ATOM 740 C C . PHE A 1 96 ? -3.264 7.046 12.369 1.00 92.25 96 PHE A C 1
ATOM 742 O O . PHE A 1 96 ? -2.984 6.028 13.000 1.00 92.25 96 PHE A O 1
ATOM 749 N N . ARG A 1 97 ? -2.341 7.703 11.651 1.00 90.19 97 ARG A N 1
ATOM 750 C CA . ARG A 1 97 ? -0.940 7.256 11.554 1.00 90.19 97 ARG A CA 1
ATOM 751 C C . ARG A 1 97 ? -0.228 7.196 12.904 1.00 90.19 97 ARG A C 1
ATOM 753 O O . ARG A 1 97 ? 0.548 6.274 13.132 1.00 90.19 97 ARG A O 1
ATOM 760 N N . GLU A 1 98 ? -0.507 8.139 13.797 1.00 91.25 98 GLU A N 1
ATOM 761 C CA . GLU A 1 98 ? 0.069 8.151 15.150 1.00 91.25 98 GLU A CA 1
ATOM 762 C C . GLU A 1 98 ? -0.434 6.974 16.000 1.00 91.25 98 GLU A C 1
ATOM 764 O O . GLU A 1 98 ? 0.266 6.510 16.896 1.00 91.25 98 GLU A O 1
ATOM 769 N N . SER A 1 99 ? -1.624 6.449 15.692 1.00 92.19 99 SER A N 1
ATOM 770 C CA . SER A 1 99 ? -2.219 5.312 16.400 1.00 92.19 99 SER A CA 1
ATOM 771 C C . SER A 1 99 ? -1.773 3.935 15.895 1.00 92.19 99 SER A C 1
ATOM 773 O O . SER A 1 99 ? -2.112 2.937 16.525 1.00 92.19 99 SER A O 1
ATOM 775 N N . LEU A 1 100 ? -0.992 3.845 14.809 1.00 92.50 100 LEU A N 1
ATOM 776 C CA . LEU A 1 100 ? -0.616 2.559 14.196 1.00 92.50 100 LEU A CA 1
ATOM 777 C C . LEU A 1 100 ? 0.111 1.578 15.133 1.00 92.50 100 LEU A C 1
ATOM 779 O O . LEU A 1 100 ? -0.235 0.399 15.089 1.00 92.50 100 LEU A O 1
ATOM 783 N N . PRO A 1 101 ? 1.063 1.995 15.996 1.00 93.69 101 PRO A N 1
ATOM 784 C CA . PRO A 1 101 ? 1.713 1.060 16.917 1.00 93.69 101 PRO A CA 1
ATOM 785 C C . PRO A 1 101 ? 0.710 0.411 17.877 1.00 93.69 101 PRO A C 1
ATOM 787 O O . PRO A 1 101 ? 0.703 -0.807 18.044 1.00 93.69 101 PRO A O 1
ATOM 790 N N . LYS A 1 102 ? -0.199 1.216 18.440 1.00 94.31 102 LYS A N 1
ATOM 791 C CA . LYS A 1 102 ? -1.279 0.743 19.320 1.00 94.31 102 LYS A CA 1
ATOM 792 C C . LYS A 1 102 ? -2.233 -0.175 18.574 1.00 94.31 102 LYS A C 1
ATOM 794 O O . LYS A 1 102 ? -2.563 -1.253 19.054 1.00 94.31 102 LYS A O 1
ATOM 799 N N . LEU A 1 103 ? -2.601 0.225 17.361 1.00 92.81 103 LEU A N 1
ATOM 800 C CA . LEU A 1 103 ? -3.479 -0.527 16.481 1.00 92.81 103 LEU A CA 1
ATOM 801 C C . LEU A 1 103 ? -2.917 -1.916 16.152 1.00 92.81 103 LEU A C 1
ATOM 803 O O . LEU A 1 103 ? -3.659 -2.893 16.137 1.00 92.81 103 LEU A O 1
ATOM 807 N N . ALA A 1 104 ? -1.609 -2.022 15.916 1.00 92.38 104 ALA A N 1
ATOM 808 C CA . ALA A 1 104 ? -0.954 -3.298 15.643 1.00 92.38 104 ALA A CA 1
ATOM 809 C C . ALA A 1 104 ? -1.084 -4.278 16.821 1.00 92.38 104 ALA A C 1
ATOM 811 O O . ALA A 1 104 ? -1.288 -5.476 16.609 1.00 92.38 104 ALA A O 1
ATOM 812 N N . VAL A 1 105 ? -1.011 -3.769 18.054 1.00 94.31 105 VAL A N 1
ATOM 813 C CA . VAL A 1 105 ? -1.218 -4.565 19.272 1.00 94.31 105 VAL A CA 1
ATOM 814 C C . VAL A 1 105 ? -2.695 -4.921 19.449 1.00 94.31 105 VAL A C 1
ATOM 816 O O . VAL A 1 105 ? -3.018 -6.084 19.675 1.00 94.31 105 VAL A O 1
ATOM 819 N N . GLU A 1 106 ? -3.603 -3.955 19.273 1.00 93.44 106 GLU A N 1
ATOM 820 C CA . GLU A 1 106 ? -5.057 -4.172 19.349 1.00 93.44 106 GLU A CA 1
ATOM 821 C C . GLU A 1 106 ? -5.544 -5.251 18.371 1.00 93.44 106 GLU A C 1
ATOM 823 O O . GLU A 1 106 ? -6.408 -6.058 18.707 1.00 93.44 106 GLU A O 1
ATOM 828 N N . LEU A 1 107 ? -4.971 -5.286 17.167 1.00 90.06 107 LEU A N 1
ATOM 829 C CA . LEU A 1 107 ? -5.292 -6.257 16.119 1.00 90.06 107 LEU A CA 1
ATOM 830 C C . LEU A 1 107 ? -4.594 -7.618 16.308 1.00 90.06 107 LEU A C 1
ATOM 832 O O . LEU A 1 107 ? -4.758 -8.513 15.478 1.00 90.06 107 LEU A O 1
ATOM 836 N N . GLY A 1 108 ? -3.788 -7.791 17.362 1.00 90.19 108 GLY A N 1
ATOM 837 C CA . GLY A 1 108 ? -3.038 -9.024 17.623 1.00 90.19 108 GLY A CA 1
ATOM 838 C C . GLY A 1 108 ? -1.944 -9.316 16.588 1.00 90.19 108 GLY A C 1
ATOM 839 O O . GLY A 1 108 ? -1.520 -10.470 16.422 1.00 90.19 108 GLY A O 1
ATOM 840 N N . LEU A 1 109 ? -1.496 -8.292 15.855 1.00 89.44 109 LEU A N 1
ATOM 841 C CA . LEU A 1 109 ? -0.415 -8.398 14.876 1.00 89.44 109 LEU A CA 1
ATOM 842 C C . LEU A 1 109 ? 0.956 -8.414 15.561 1.00 89.44 109 LEU A C 1
ATOM 844 O O . LEU A 1 109 ? 1.835 -9.141 15.101 1.00 89.44 109 LEU A O 1
ATOM 848 N N . CYS A 1 110 ? 1.085 -7.693 16.678 1.00 91.38 110 CYS A N 1
ATOM 849 C CA . CYS A 1 110 ? 2.261 -7.645 17.549 1.00 91.38 110 CYS A CA 1
ATOM 850 C C . CYS A 1 110 ? 1.854 -7.836 19.017 1.00 91.38 110 CYS A C 1
ATOM 852 O O . CYS A 1 110 ? 0.737 -7.496 19.401 1.00 91.38 110 CYS A O 1
ATOM 854 N N . GLY A 1 111 ? 2.764 -8.343 19.847 1.00 90.19 111 GLY A N 1
ATOM 855 C CA . GLY A 1 111 ? 2.600 -8.425 21.299 1.00 90.19 111 GLY A CA 1
ATOM 856 C C . GLY A 1 111 ? 2.875 -7.106 22.030 1.00 90.19 111 GLY A C 1
ATOM 857 O O . GLY A 1 111 ? 2.377 -6.912 23.137 1.00 90.19 111 GLY A O 1
ATOM 858 N N . SER A 1 112 ? 3.634 -6.185 21.428 1.00 94.94 112 SER A N 1
ATOM 859 C CA . SER A 1 112 ? 3.911 -4.852 21.980 1.00 94.94 112 SER A CA 1
ATOM 860 C C . SER A 1 112 ? 4.152 -3.803 20.888 1.00 94.94 112 SER A C 1
ATOM 862 O O . SER A 1 112 ? 4.400 -4.135 19.726 1.00 94.94 112 SER A O 1
ATOM 864 N N . GLU A 1 113 ? 4.112 -2.518 21.261 1.00 93.62 113 GLU A N 1
ATOM 865 C CA . GLU A 1 113 ? 4.486 -1.422 20.353 1.00 93.62 113 GLU A CA 1
ATOM 866 C C . GLU A 1 113 ? 5.967 -1.510 19.936 1.00 93.62 113 GLU A C 1
ATOM 868 O O . GLU A 1 113 ? 6.309 -1.186 18.801 1.00 93.62 113 GLU A O 1
ATOM 873 N N . GLU A 1 114 ? 6.850 -1.996 20.817 1.00 95.06 114 GLU A N 1
ATOM 874 C CA . GLU A 1 114 ? 8.266 -2.219 20.491 1.00 95.06 114 GLU A CA 1
ATOM 875 C C . GLU A 1 114 ? 8.431 -3.282 19.401 1.00 95.06 114 GLU A C 1
ATOM 877 O O . GLU A 1 114 ? 9.156 -3.061 18.432 1.00 95.06 114 GLU A O 1
ATOM 882 N N . GLU A 1 115 ? 7.704 -4.399 19.508 1.00 93.69 115 GLU A N 1
ATOM 883 C CA . GLU A 1 115 ? 7.721 -5.458 18.496 1.00 93.69 115 GLU A CA 1
ATOM 884 C C . GLU A 1 115 ? 7.234 -4.939 17.137 1.00 93.69 115 GLU A C 1
ATOM 886 O O . GLU A 1 115 ? 7.812 -5.284 16.104 1.00 93.69 115 GLU A O 1
ATOM 891 N N . TYR A 1 116 ? 6.232 -4.052 17.125 1.00 94.81 116 TYR A N 1
ATOM 892 C CA . TYR A 1 116 ? 5.791 -3.379 15.903 1.00 94.81 116 TYR A CA 1
ATOM 893 C C . TYR A 1 116 ? 6.931 -2.596 15.241 1.00 94.81 116 TYR A C 1
ATOM 895 O O . TYR A 1 116 ? 7.144 -2.736 14.036 1.00 94.81 116 TYR A O 1
ATOM 903 N N . PHE A 1 117 ? 7.701 -1.812 16.002 1.00 95.19 117 PHE A N 1
ATOM 904 C CA . PHE A 1 117 ? 8.824 -1.055 15.444 1.00 95.19 117 PHE A CA 1
ATOM 905 C C . PHE A 1 117 ? 9.967 -1.956 14.969 1.00 95.19 117 PHE A C 1
ATOM 907 O O . PHE A 1 117 ? 10.525 -1.705 13.897 1.00 95.19 117 PHE A O 1
ATOM 914 N N . THR A 1 118 ? 10.291 -3.021 15.709 1.00 95.44 118 THR A N 1
ATOM 915 C CA . THR A 1 118 ? 11.281 -4.020 15.280 1.00 95.44 118 THR A CA 1
ATOM 916 C C . THR A 1 118 ? 10.865 -4.655 13.957 1.00 95.44 118 THR A C 1
ATOM 918 O O . THR A 1 118 ? 11.641 -4.670 13.001 1.00 95.44 118 THR A O 1
ATOM 921 N N . ARG A 1 119 ? 9.608 -5.095 13.857 1.00 94.38 119 ARG A N 1
ATOM 922 C CA . ARG A 1 119 ? 9.058 -5.702 12.643 1.00 94.38 119 ARG A CA 1
ATOM 923 C C . ARG A 1 119 ? 9.028 -4.721 11.475 1.00 94.38 119 ARG A C 1
ATOM 925 O O . ARG A 1 119 ? 9.409 -5.067 10.360 1.00 94.38 119 ARG A O 1
ATOM 932 N N . LEU A 1 120 ? 8.617 -3.479 11.720 1.00 94.75 120 LEU A N 1
ATOM 933 C CA . LEU A 1 120 ? 8.597 -2.425 10.709 1.00 94.75 120 LEU A CA 1
ATOM 934 C C . LEU A 1 120 ? 10.002 -2.149 10.154 1.00 94.75 120 LEU A C 1
ATOM 936 O O . LEU A 1 120 ? 10.162 -1.934 8.950 1.00 94.75 120 LEU A O 1
ATOM 940 N N . HIS A 1 121 ? 11.024 -2.184 11.011 1.00 95.75 121 HIS A N 1
ATOM 941 C CA . HIS A 1 121 ? 12.415 -2.048 10.593 1.00 95.75 121 HIS A CA 1
ATOM 942 C C . HIS A 1 121 ? 12.857 -3.202 9.680 1.00 95.75 121 HIS A C 1
ATOM 944 O O . HIS A 1 121 ? 13.431 -2.952 8.618 1.00 95.75 121 HIS A O 1
ATOM 950 N N . GLU A 1 122 ? 12.541 -4.449 10.043 1.00 94.94 122 GLU A N 1
ATOM 951 C CA . GLU A 1 122 ? 12.822 -5.633 9.217 1.00 94.94 122 GLU A CA 1
ATOM 952 C C . GLU A 1 122 ? 12.148 -5.540 7.842 1.00 94.94 122 GLU A C 1
ATOM 954 O O . GLU A 1 122 ? 12.813 -5.694 6.813 1.00 94.94 122 GLU A O 1
ATOM 959 N N . ILE A 1 123 ? 10.855 -5.200 7.821 1.00 95.69 123 ILE A N 1
ATOM 960 C CA . ILE A 1 123 ? 10.069 -5.001 6.596 1.00 95.69 123 ILE A CA 1
ATOM 961 C C . ILE A 1 123 ? 10.719 -3.930 5.713 1.00 95.69 123 ILE A C 1
ATOM 963 O O . ILE A 1 123 ? 10.893 -4.134 4.513 1.00 95.69 123 ILE A O 1
ATOM 967 N N . SER A 1 124 ? 11.124 -2.798 6.294 1.00 94.31 124 SER A N 1
ATOM 968 C CA . SER A 1 124 ? 11.776 -1.706 5.563 1.00 94.31 124 SER A CA 1
ATOM 969 C C . SER A 1 124 ? 13.110 -2.135 4.936 1.00 94.31 124 SER A C 1
ATOM 971 O O . SER A 1 124 ? 13.385 -1.829 3.767 1.00 94.31 124 SER A O 1
ATOM 973 N N . LEU A 1 125 ? 13.927 -2.898 5.672 1.00 95.56 125 LEU A N 1
ATOM 974 C CA . LEU A 1 125 ? 15.189 -3.438 5.164 1.00 95.56 125 LEU A CA 1
ATOM 975 C C . LEU A 1 125 ? 14.966 -4.414 4.006 1.00 95.56 125 LEU A C 1
ATOM 977 O O . LEU A 1 125 ? 15.649 -4.319 2.982 1.00 95.56 125 LEU A O 1
ATOM 981 N N . GLU A 1 126 ? 14.022 -5.345 4.139 1.00 94.62 126 GLU A N 1
ATOM 982 C CA . GLU A 1 126 ? 13.710 -6.302 3.077 1.00 94.62 126 GLU A CA 1
ATOM 983 C C . GLU A 1 126 ? 13.113 -5.631 1.841 1.00 94.62 126 GLU A C 1
ATOM 985 O O . GLU A 1 126 ? 13.557 -5.915 0.722 1.00 94.62 126 GLU A O 1
ATOM 990 N N . LEU A 1 127 ? 12.182 -4.694 2.031 1.00 94.44 127 LEU A N 1
ATOM 991 C CA . LEU A 1 127 ? 11.583 -3.911 0.953 1.00 94.44 127 LEU A CA 1
ATOM 992 C C . LEU A 1 127 ? 12.664 -3.151 0.177 1.00 94.44 127 LEU A C 1
ATOM 994 O O . LEU A 1 127 ? 12.733 -3.225 -1.052 1.00 94.44 127 LEU A O 1
ATOM 998 N N . THR A 1 128 ? 13.575 -2.486 0.891 1.00 93.94 128 THR A N 1
ATOM 999 C CA . THR A 1 128 ? 14.695 -1.754 0.285 1.00 93.94 128 THR A CA 1
ATOM 1000 C C . THR A 1 128 ? 15.632 -2.691 -0.479 1.00 93.94 128 THR A C 1
ATOM 1002 O O . THR A 1 128 ? 15.985 -2.416 -1.629 1.00 93.94 128 THR A O 1
ATOM 1005 N N . ARG A 1 129 ? 15.999 -3.843 0.101 1.00 94.31 129 ARG A N 1
ATOM 1006 C CA . ARG A 1 129 ? 16.825 -4.858 -0.579 1.00 94.31 129 ARG A CA 1
ATOM 1007 C C . ARG A 1 129 ? 16.157 -5.377 -1.852 1.00 94.31 129 ARG A C 1
ATOM 1009 O O . ARG A 1 129 ? 16.839 -5.547 -2.865 1.00 94.31 129 ARG A O 1
ATOM 1016 N N . ARG A 1 130 ? 14.843 -5.625 -1.825 1.00 93.12 130 ARG A N 1
ATOM 1017 C CA . ARG A 1 130 ? 14.087 -6.100 -2.992 1.00 93.12 130 ARG A CA 1
ATOM 1018 C C . ARG A 1 130 ? 14.106 -5.068 -4.118 1.00 93.12 130 ARG A C 1
ATOM 1020 O O . ARG A 1 130 ? 14.383 -5.431 -5.261 1.00 93.12 130 ARG A O 1
ATOM 1027 N N . LYS A 1 131 ? 13.901 -3.791 -3.791 1.00 91.19 131 LYS A N 1
ATOM 1028 C CA . LYS A 1 131 ? 13.974 -2.686 -4.757 1.00 91.19 131 LYS A CA 1
ATOM 1029 C C . LYS A 1 131 ? 15.366 -2.528 -5.362 1.00 91.19 131 LYS A C 1
ATOM 1031 O O . LYS A 1 131 ? 15.481 -2.449 -6.581 1.00 91.19 131 LYS A O 1
ATOM 1036 N N . LEU A 1 132 ? 16.421 -2.567 -4.544 1.00 93.31 132 LEU A N 1
ATOM 1037 C CA . LEU A 1 132 ? 17.805 -2.484 -5.028 1.00 93.31 132 LEU A CA 1
ATOM 1038 C C . LEU A 1 132 ? 18.133 -3.604 -6.022 1.00 93.31 132 LEU A C 1
ATOM 1040 O O . LEU A 1 132 ? 18.730 -3.345 -7.066 1.00 93.31 132 LEU A O 1
ATOM 1044 N N . ARG A 1 133 ? 17.700 -4.839 -5.737 1.00 91.56 133 ARG A N 1
ATOM 1045 C CA . ARG A 1 133 ? 17.870 -5.968 -6.664 1.00 91.56 133 ARG A CA 1
ATOM 1046 C C . ARG A 1 133 ? 17.110 -5.751 -7.974 1.00 91.56 133 ARG A C 1
ATOM 1048 O O . ARG A 1 133 ? 17.679 -5.988 -9.035 1.00 91.56 133 ARG A O 1
ATOM 1055 N N . LYS A 1 134 ? 15.860 -5.277 -7.906 1.00 88.31 134 LYS A N 1
ATOM 1056 C CA . LYS A 1 134 ? 15.032 -4.991 -9.090 1.00 88.31 134 LYS A CA 1
ATOM 1057 C C . LYS A 1 134 ? 15.679 -3.925 -9.981 1.00 88.31 134 LYS A C 1
ATOM 1059 O O . LYS A 1 134 ? 15.739 -4.100 -11.193 1.00 88.31 134 LYS A O 1
ATOM 1064 N N . GLU A 1 135 ? 16.202 -2.852 -9.393 1.00 88.12 135 GLU A N 1
ATOM 1065 C CA . GLU A 1 135 ? 16.879 -1.791 -10.147 1.00 88.12 135 GLU A CA 1
ATOM 1066 C C . GLU A 1 135 ? 18.227 -2.235 -10.732 1.00 88.12 135 GLU A C 1
ATOM 1068 O O . GLU A 1 135 ? 18.529 -1.907 -11.878 1.00 88.12 135 GLU A O 1
ATOM 1073 N N . ALA A 1 136 ? 19.016 -3.038 -10.011 1.00 88.25 136 ALA A N 1
ATOM 1074 C CA . ALA A 1 136 ? 20.244 -3.617 -10.562 1.00 88.25 136 ALA A CA 1
ATOM 1075 C C . ALA A 1 136 ? 19.953 -4.492 -11.797 1.00 88.25 136 ALA A C 1
ATOM 1077 O O . ALA A 1 136 ? 20.563 -4.302 -12.845 1.00 88.25 136 ALA A O 1
ATOM 1078 N N . GLN A 1 137 ? 18.943 -5.365 -11.713 1.00 86.75 137 GLN A N 1
ATOM 1079 C CA . GLN A 1 137 ? 18.524 -6.216 -12.832 1.00 86.75 137 GLN A CA 1
ATOM 1080 C C . GLN A 1 137 ? 18.052 -5.411 -14.051 1.00 86.75 137 GLN A C 1
ATOM 1082 O O . GLN A 1 137 ? 18.368 -5.767 -15.186 1.00 86.75 137 GLN A O 1
ATOM 1087 N N . LYS A 1 138 ? 17.317 -4.308 -13.842 1.00 87.94 138 LYS A N 1
ATOM 1088 C CA . LYS A 1 138 ? 16.906 -3.413 -14.937 1.00 87.94 138 LYS A CA 1
ATOM 1089 C C . LYS A 1 138 ? 18.108 -2.789 -15.646 1.00 87.94 138 LYS A C 1
ATOM 1091 O O . LYS A 1 138 ? 18.105 -2.702 -16.871 1.00 87.94 138 LYS A O 1
ATOM 1096 N N . ARG A 1 139 ? 19.130 -2.362 -14.897 1.00 86.50 139 ARG A N 1
ATOM 1097 C CA . ARG A 1 139 ? 20.350 -1.768 -15.471 1.00 86.50 139 ARG A CA 1
ATOM 1098 C C . ARG A 1 139 ? 21.108 -2.768 -16.340 1.00 86.50 139 ARG A C 1
ATOM 1100 O O . ARG A 1 139 ? 21.504 -2.411 -17.447 1.00 86.50 139 ARG A O 1
ATOM 1107 N N . ASP A 1 140 ? 21.236 -4.010 -15.883 1.00 88.38 140 ASP A N 1
ATOM 1108 C CA . ASP A 1 140 ? 21.891 -5.071 -16.655 1.00 88.38 140 ASP A CA 1
ATOM 1109 C C . ASP A 1 140 ? 21.116 -5.388 -17.943 1.00 88.38 140 ASP A C 1
ATOM 1111 O O . ASP A 1 140 ? 21.708 -5.524 -19.014 1.00 88.38 140 ASP A O 1
ATOM 1115 N N . LEU A 1 141 ? 19.779 -5.427 -17.872 1.00 91.50 141 LEU A N 1
ATOM 1116 C CA . LEU A 1 141 ? 18.929 -5.644 -19.044 1.00 91.50 141 LEU A CA 1
ATOM 1117 C C . LEU A 1 141 ? 19.128 -4.555 -20.110 1.00 91.50 141 LEU A C 1
ATOM 1119 O O . LEU A 1 141 ? 19.239 -4.874 -21.294 1.00 91.50 141 LEU A O 1
ATOM 1123 N N . LEU A 1 142 ? 19.200 -3.285 -19.700 1.00 92.00 142 LEU A N 1
ATOM 1124 C CA . LEU A 1 142 ? 19.442 -2.166 -20.615 1.00 92.00 142 LEU A CA 1
ATOM 1125 C C . LEU A 1 142 ? 20.823 -2.260 -21.278 1.00 92.00 142 LEU A C 1
ATOM 1127 O O . LEU A 1 142 ? 20.939 -2.004 -22.475 1.00 92.00 142 LEU A O 1
ATOM 1131 N N . ALA A 1 143 ? 21.855 -2.676 -20.538 1.00 91.31 143 ALA A N 1
ATOM 1132 C CA . ALA A 1 143 ? 23.189 -2.881 -21.099 1.00 91.31 143 ALA A CA 1
ATOM 1133 C C . ALA A 1 143 ? 23.197 -3.995 -22.161 1.00 91.31 143 ALA A C 1
ATOM 1135 O O . ALA A 1 143 ? 23.737 -3.807 -23.250 1.00 91.31 143 ALA A O 1
ATOM 1136 N N . VAL A 1 144 ? 22.533 -5.125 -21.891 1.00 93.56 144 VAL A N 1
ATOM 1137 C CA . VAL A 1 144 ? 22.391 -6.223 -22.865 1.00 93.56 144 VAL A CA 1
ATOM 1138 C C . VAL A 1 144 ? 21.639 -5.769 -24.119 1.00 93.56 144 VAL A C 1
ATOM 1140 O O . VAL A 1 144 ? 22.030 -6.128 -25.229 1.00 93.56 144 VAL A O 1
ATOM 1143 N N . GLN A 1 145 ? 20.573 -4.978 -23.967 1.00 93.56 145 GLN A N 1
ATOM 1144 C CA . GLN A 1 145 ? 19.831 -4.430 -25.107 1.00 93.56 145 GLN A CA 1
ATOM 1145 C C . GLN A 1 145 ? 20.683 -3.470 -25.944 1.00 93.56 145 GLN A C 1
ATOM 1147 O O . GLN A 1 145 ? 20.618 -3.531 -27.169 1.00 93.56 145 GLN A O 1
ATOM 1152 N N . ALA A 1 146 ? 21.513 -2.638 -25.310 1.00 95.06 146 ALA A N 1
ATOM 1153 C CA . ALA A 1 146 ? 22.426 -1.743 -26.015 1.00 95.06 146 ALA A CA 1
ATOM 1154 C C . ALA A 1 146 ? 23.481 -2.513 -26.825 1.00 95.06 146 ALA A C 1
ATOM 1156 O O . ALA A 1 146 ? 23.696 -2.190 -27.988 1.00 95.06 146 ALA A O 1
ATOM 1157 N N . ILE A 1 147 ? 24.085 -3.561 -26.249 1.00 95.12 147 ILE A N 1
ATOM 1158 C CA . ILE A 1 147 ? 25.056 -4.412 -26.959 1.00 95.12 147 ILE A CA 1
ATOM 1159 C C . ILE A 1 147 ? 24.406 -5.055 -28.190 1.00 95.12 147 ILE A C 1
ATOM 1161 O O . ILE A 1 147 ? 24.943 -4.956 -29.286 1.00 95.12 147 ILE A O 1
ATOM 1165 N N . ARG A 1 148 ? 23.207 -5.636 -28.041 1.00 95.19 148 ARG A N 1
ATOM 1166 C CA . ARG A 1 148 ? 22.472 -6.230 -29.173 1.00 95.19 148 ARG A CA 1
ATOM 1167 C C . ARG A 1 148 ? 22.143 -5.211 -30.258 1.00 95.19 148 ARG A C 1
ATOM 1169 O O . ARG A 1 148 ? 22.260 -5.524 -31.433 1.00 95.19 148 ARG A O 1
ATOM 1176 N N . ALA A 1 149 ? 21.745 -4.002 -29.867 1.00 95.88 149 ALA A N 1
ATOM 1177 C CA . ALA A 1 149 ? 21.466 -2.939 -30.822 1.00 95.88 149 ALA A CA 1
ATOM 1178 C C . ALA A 1 149 ? 22.725 -2.539 -31.609 1.00 95.88 149 ALA A C 1
ATOM 1180 O O . ALA A 1 149 ? 22.624 -2.305 -32.807 1.00 95.88 149 ALA A O 1
ATOM 1181 N N . ILE A 1 150 ? 23.899 -2.502 -30.966 1.00 95.81 150 ILE A N 1
ATOM 1182 C CA . ILE A 1 150 ? 25.182 -2.267 -31.647 1.00 95.81 150 ILE A CA 1
ATOM 1183 C C . ILE A 1 150 ? 25.474 -3.400 -32.640 1.00 95.81 150 ILE A C 1
ATOM 1185 O O . ILE A 1 150 ? 25.728 -3.119 -33.807 1.00 95.81 150 ILE A O 1
ATOM 1189 N N . ASP A 1 151 ? 25.347 -4.663 -32.220 1.00 95.56 151 ASP A N 1
ATOM 1190 C CA . ASP A 1 151 ? 25.573 -5.821 -33.099 1.00 95.56 151 ASP A CA 1
ATOM 1191 C C . ASP A 1 151 ? 24.627 -5.826 -34.315 1.00 95.56 151 ASP A C 1
ATOM 1193 O O . ASP A 1 151 ? 25.015 -6.183 -35.432 1.00 95.56 151 ASP A O 1
ATOM 1197 N N . ASP A 1 152 ? 23.365 -5.446 -34.109 1.00 95.88 152 ASP A N 1
ATOM 1198 C CA . ASP A 1 152 ? 22.377 -5.346 -35.180 1.00 95.88 152 ASP A CA 1
ATOM 1199 C C . ASP A 1 152 ? 22.695 -4.176 -36.126 1.00 95.88 152 ASP A C 1
ATOM 1201 O O . ASP A 1 152 ? 22.585 -4.338 -37.344 1.00 95.88 152 ASP A O 1
ATOM 1205 N N . ILE A 1 153 ? 23.172 -3.036 -35.606 1.00 94.81 153 ILE A N 1
ATOM 1206 C CA . ILE A 1 153 ? 23.671 -1.923 -36.427 1.00 94.81 153 ILE A CA 1
ATOM 1207 C C . ILE A 1 153 ? 24.853 -2.392 -37.285 1.00 94.81 153 ILE A C 1
ATOM 1209 O O . ILE A 1 153 ? 24.817 -2.198 -38.501 1.00 94.81 153 ILE A O 1
ATOM 1213 N N . ASP A 1 154 ? 25.838 -3.081 -36.708 1.00 94.56 154 ASP A N 1
ATOM 1214 C CA . ASP A 1 154 ? 27.005 -3.582 -37.444 1.00 94.56 154 ASP A CA 1
ATOM 1215 C C . ASP A 1 154 ? 26.602 -4.540 -38.576 1.00 94.56 154 ASP A C 1
ATOM 1217 O O . ASP A 1 154 ? 27.102 -4.441 -39.702 1.00 94.56 154 ASP A O 1
ATOM 1221 N N . LYS A 1 155 ? 25.637 -5.436 -38.330 1.00 94.62 155 LYS A N 1
ATOM 1222 C CA . LYS A 1 155 ? 25.072 -6.298 -39.384 1.00 94.62 155 LYS A CA 1
ATOM 1223 C C . LYS A 1 155 ? 24.388 -5.495 -40.485 1.00 94.62 155 LYS A C 1
ATOM 1225 O O . LYS A 1 155 ? 24.578 -5.813 -41.657 1.00 94.62 155 LYS A O 1
ATOM 1230 N N . THR A 1 156 ? 23.597 -4.479 -40.134 1.00 95.12 156 THR A N 1
ATOM 1231 C CA . THR A 1 156 ? 22.912 -3.651 -41.143 1.00 95.12 156 THR A CA 1
ATOM 1232 C C . THR A 1 156 ? 23.887 -2.831 -41.982 1.00 95.12 156 THR A C 1
ATOM 1234 O O . THR A 1 156 ? 23.700 -2.740 -43.192 1.00 95.12 156 THR A O 1
ATOM 1237 N N . ILE A 1 157 ? 24.962 -2.305 -41.381 1.00 92.62 157 ILE A N 1
ATOM 1238 C CA . ILE A 1 157 ? 26.039 -1.623 -42.110 1.00 92.62 157 ILE A CA 1
ATOM 1239 C C . ILE A 1 157 ? 26.670 -2.582 -43.119 1.00 92.62 157 ILE A C 1
ATOM 1241 O O . ILE A 1 157 ? 26.752 -2.253 -44.300 1.00 92.62 157 ILE A O 1
ATOM 1245 N N . ASN A 1 158 ? 27.056 -3.783 -42.683 1.00 91.44 158 ASN A N 1
ATOM 1246 C CA . ASN A 1 158 ? 27.667 -4.773 -43.573 1.00 91.44 158 ASN A CA 1
ATOM 1247 C C . ASN A 1 158 ? 26.733 -5.192 -44.717 1.00 91.44 158 ASN A C 1
ATOM 1249 O O . ASN A 1 158 ? 27.196 -5.399 -45.835 1.00 91.44 158 ASN A O 1
ATOM 1253 N N . LEU A 1 159 ? 25.426 -5.286 -44.458 1.00 92.25 159 LEU A N 1
ATOM 1254 C CA . LEU A 1 159 ? 24.432 -5.598 -45.484 1.00 92.25 159 LEU A CA 1
ATOM 1255 C C . LEU A 1 159 ? 24.284 -4.477 -46.525 1.00 92.25 159 LEU A C 1
ATOM 1257 O O . LEU A 1 159 ? 24.095 -4.780 -47.694 1.00 92.25 159 LEU A O 1
ATOM 1261 N N . TYR A 1 160 ? 24.343 -3.205 -46.117 1.00 89.69 160 TYR A N 1
ATOM 1262 C CA . TYR A 1 160 ? 24.182 -2.058 -47.024 1.00 89.69 160 TYR A CA 1
ATOM 1263 C C . TYR A 1 160 ? 25.453 -1.651 -47.770 1.00 89.69 160 TYR A C 1
ATOM 1265 O O . TYR A 1 160 ? 25.365 -0.952 -48.778 1.00 89.69 160 TYR A O 1
ATOM 1273 N N . VAL A 1 161 ? 26.626 -2.034 -47.268 1.00 85.50 161 VAL A N 1
ATOM 1274 C CA . VAL A 1 161 ? 27.913 -1.798 -47.941 1.00 85.50 161 VAL A CA 1
ATOM 1275 C C . VAL A 1 161 ? 28.208 -2.874 -48.999 1.00 85.50 161 VAL A C 1
ATOM 1277 O O . VAL A 1 161 ? 29.047 -2.645 -49.873 1.00 85.50 161 VAL A O 1
ATOM 1280 N N . SER A 1 162 ? 27.524 -4.022 -48.937 1.00 61.28 162 SER A N 1
ATOM 1281 C CA . SER A 1 162 ? 27.629 -5.116 -49.911 1.00 61.28 162 SER A CA 1
ATOM 1282 C C . SER A 1 162 ? 26.670 -4.965 -51.087 1.00 61.28 162 SER A C 1
ATOM 1284 O O . SER A 1 162 ? 27.011 -5.568 -52.131 1.00 61.28 162 SER A O 1
#

Foldseek 3Di:
DWEWEWDADLQFIFIATPVLDTPDWDGDPLVDPCSLVVVVCVVVLHCDPGNVVRLVSCVVVPAQEYEYADVSSQVNNVVVNHHYDHDHPDVSVVVNVVCVLVVCCVVVVDVHSVRVVVSVVVSVVVSVVVVVVVVVVVVVVVVVVVVVVVVVVVVVVVVVVD

Sequence (162 aa):
MTTMYFTQNVLGAFLLDEEGRRVAESLAPFKTNEIIDYLIDQEEGKATTQAKEVLEKAKASGFTEIVVETIEDGRIVSSLNLTPKITVKPAVLVKFRESLPKLAVELGLCGSEEEYFTRLHEISLELTRRKLRKEAQKRDLLAVQAIRAIDDIDKTINLYVS

Radius of gyration: 21.86 Å; chains: 1; bounding box: 52×30×72 Å

Secondary structure (DSSP, 8-state):
-PPEEEEEETTEEEEE-TT--EEEEEE--TTSTHHHHHHHHHHTT---HHHHHHHHHHHHTT--EEEESSHHHHHHHHHTT-EEEE-SS-HHHHHHHHTHHHHHHHTTS-SSHHHHHHHHHHHHHHHHHHHHHHHHHHHHHHHHHHHHHHHHHHHHHHHHH-

pLDDT: mean 91.07, std 4.92, range [56.69, 95.88]